Protein AF-A0A957AET6-F1 (afdb_monomer_lite)

Sequence (85 aa):
MPIRKATGVELRRSGFGIFARTEVVVGGRAIARLSRRDLRRIEDGIAIEGAAAVTDDLDRTLWRTEDGYYWDDDGLDAEAVALLA

Radius of gyration: 12.64 Å; chains: 1; bounding box: 31×28×30 Å

Secondary structure (DSSP, 8-state):
--EEE--SEEEEEESSGGG-EEEEEETTEEEEEE-HHHHHHHHHHHHHHSEEEEEEETTEEEEEETTEEEEESS---HHHHHHH-

Structure (mmCIF, N/CA/C/O backbone):
data_AF-A0A957AET6-F1
#
_entry.id   AF-A0A957AET6-F1
#
loop_
_atom_site.group_PDB
_atom_site.id
_atom_site.type_symbol
_atom_site.label_atom_id
_atom_site.label_alt_id
_atom_site.label_comp_id
_atom_site.label_asym_id
_atom_site.label_entity_id
_atom_site.label_seq_id
_atom_site.pdbx_PDB_ins_code
_atom_site.Cartn_x
_atom_site.Cartn_y
_atom_site.Cartn_z
_atom_site.occupancy
_atom_site.B_iso_or_equiv
_atom_site.auth_seq_id
_atom_site.auth_comp_id
_atom_site.auth_asym_id
_atom_site.auth_atom_id
_atom_site.pdbx_PDB_model_num
ATOM 1 N N . MET A 1 1 ? -11.812 3.412 14.274 1.00 60.47 1 MET A N 1
ATOM 2 C CA . MET A 1 1 ? -10.787 4.296 13.690 1.00 60.47 1 MET A CA 1
ATOM 3 C C . MET A 1 1 ? -10.594 3.765 12.283 1.00 60.47 1 MET A C 1
ATOM 5 O O . MET A 1 1 ? -10.311 2.575 12.199 1.00 60.47 1 MET A O 1
ATOM 9 N N . PRO A 1 2 ? -10.907 4.553 11.245 1.00 81.19 2 PRO A N 1
ATOM 10 C CA . PRO A 1 2 ? -11.131 4.039 9.888 1.00 81.19 2 PRO A CA 1
ATOM 11 C C . PRO A 1 2 ? -9.854 3.469 9.254 1.00 81.19 2 PRO A C 1
ATOM 13 O O . PRO A 1 2 ? -9.911 2.528 8.473 1.00 81.19 2 PRO A O 1
ATOM 16 N N . ILE A 1 3 ? -8.687 3.952 9.701 1.00 91.12 3 ILE A N 1
ATOM 17 C CA . ILE A 1 3 ? -7.389 3.391 9.329 1.00 91.12 3 ILE A CA 1
ATOM 18 C C . ILE A 1 3 ? -6.588 2.927 10.545 1.00 91.12 3 ILE A C 1
ATOM 20 O O . ILE A 1 3 ? -6.718 3.460 11.653 1.00 91.12 3 ILE A O 1
ATOM 24 N N . ARG A 1 4 ? -5.723 1.933 10.329 1.00 94.62 4 ARG A N 1
ATOM 25 C CA . ARG A 1 4 ? -4.816 1.364 11.339 1.00 94.62 4 ARG A CA 1
ATOM 26 C C . ARG A 1 4 ? -3.424 1.150 10.760 1.00 94.62 4 ARG A C 1
ATOM 28 O O . ARG A 1 4 ? -3.286 0.670 9.638 1.00 94.62 4 ARG A O 1
ATOM 35 N N . LYS A 1 5 ? -2.375 1.420 11.540 1.00 94.81 5 LYS A N 1
ATOM 36 C CA . LYS A 1 5 ? -0.996 1.161 11.101 1.00 94.81 5 LYS A CA 1
ATOM 37 C C . LYS A 1 5 ? -0.792 -0.333 10.833 1.00 94.81 5 LYS A C 1
ATOM 39 O O . LYS A 1 5 ? -1.066 -1.173 11.693 1.00 94.81 5 LYS A O 1
ATOM 44 N N . ALA A 1 6 ? -0.323 -0.667 9.637 1.00 93.75 6 ALA A N 1
ATOM 45 C CA . ALA A 1 6 ? -0.013 -2.030 9.241 1.00 93.75 6 ALA A CA 1
ATOM 46 C C . ALA A 1 6 ? 1.316 -2.459 9.875 1.00 93.75 6 ALA A C 1
ATOM 48 O O . ALA A 1 6 ? 2.343 -1.796 9.733 1.00 93.75 6 ALA A O 1
ATOM 49 N N . THR A 1 7 ? 1.302 -3.587 10.579 1.00 92.75 7 THR A N 1
ATOM 50 C CA . THR A 1 7 ? 2.489 -4.155 11.224 1.00 92.75 7 THR A CA 1
ATOM 51 C C . THR A 1 7 ? 3.001 -5.365 10.449 1.00 92.75 7 THR A C 1
ATOM 53 O O . THR A 1 7 ? 2.247 -6.053 9.761 1.00 92.75 7 THR A O 1
ATOM 56 N N . GLY A 1 8 ? 4.311 -5.621 10.538 1.00 92.38 8 GLY A N 1
ATOM 57 C CA . GLY A 1 8 ? 4.936 -6.774 9.883 1.00 92.38 8 GLY A CA 1
ATOM 58 C C . GLY A 1 8 ? 4.913 -6.718 8.352 1.00 92.38 8 GLY A C 1
ATOM 59 O O . GLY A 1 8 ? 4.853 -7.771 7.718 1.00 92.38 8 GLY A O 1
ATOM 60 N N . VAL A 1 9 ? 4.917 -5.511 7.774 1.00 94.44 9 VAL A N 1
ATOM 61 C CA . VAL A 1 9 ? 5.053 -5.302 6.328 1.00 94.44 9 VAL A CA 1
ATOM 62 C C . VAL A 1 9 ? 6.528 -5.391 5.944 1.00 94.44 9 VAL A C 1
ATOM 64 O O . VAL A 1 9 ? 7.356 -4.618 6.421 1.00 94.44 9 VAL A O 1
ATOM 67 N N . GLU A 1 10 ? 6.851 -6.320 5.057 1.00 95.25 10 GLU A N 1
ATOM 68 C CA . GLU A 1 10 ? 8.182 -6.531 4.502 1.00 95.25 10 GLU A CA 1
ATOM 69 C C . GLU A 1 10 ? 8.146 -6.382 2.981 1.00 95.25 10 GLU A C 1
ATOM 71 O O . GLU A 1 10 ? 7.248 -6.892 2.309 1.00 95.25 10 GLU A O 1
ATOM 76 N N . LEU A 1 11 ? 9.169 -5.737 2.421 1.00 93.25 11 LEU A N 1
ATOM 77 C CA . LEU A 1 11 ? 9.391 -5.714 0.979 1.00 93.25 11 LEU A CA 1
ATOM 78 C C . LEU A 1 11 ? 10.444 -6.755 0.620 1.00 93.25 11 LEU A C 1
ATOM 80 O O . LEU A 1 11 ? 11.597 -6.662 1.044 1.00 93.25 11 LEU A O 1
ATOM 84 N N . ARG A 1 12 ? 10.063 -7.740 -0.191 1.00 93.81 12 ARG A N 1
ATOM 85 C CA . ARG A 1 12 ? 10.983 -8.767 -0.686 1.00 93.81 12 ARG A CA 1
ATOM 86 C C . ARG A 1 12 ? 11.180 -8.606 -2.173 1.00 93.81 12 ARG A C 1
ATOM 88 O O . ARG A 1 12 ? 10.228 -8.453 -2.924 1.00 93.81 12 ARG A O 1
ATOM 95 N N . ARG A 1 13 ? 12.423 -8.670 -2.632 1.00 90.94 13 ARG A N 1
ATOM 96 C CA . ARG A 1 13 ? 12.699 -8.687 -4.067 1.00 90.94 13 ARG A CA 1
ATOM 97 C C . ARG A 1 13 ? 12.651 -10.127 -4.562 1.00 90.94 13 ARG A C 1
ATOM 99 O O . ARG A 1 13 ? 13.364 -10.973 -4.030 1.00 90.94 13 ARG A O 1
ATOM 106 N N . SER A 1 14 ? 11.842 -10.397 -5.579 1.00 86.50 14 SER A N 1
ATOM 107 C CA . SER A 1 14 ? 11.758 -11.707 -6.227 1.00 86.50 14 SER A CA 1
ATOM 108 C C . SER A 1 14 ? 12.102 -11.609 -7.717 1.00 86.50 14 SER A C 1
ATOM 110 O O . SER A 1 14 ? 11.940 -10.563 -8.348 1.00 86.50 14 SER A O 1
ATOM 112 N N . GLY A 1 15 ? 12.622 -12.699 -8.288 1.00 83.75 15 GLY A N 1
ATOM 113 C CA . GLY A 1 15 ? 13.041 -12.768 -9.693 1.00 83.75 15 GLY A CA 1
ATOM 114 C C . GLY A 1 15 ? 14.411 -12.142 -9.993 1.00 83.75 15 GLY A C 1
ATOM 115 O O . GLY A 1 15 ? 15.082 -11.595 -9.120 1.00 83.75 15 GLY A O 1
ATOM 116 N N . PHE A 1 16 ? 14.829 -12.227 -11.260 1.00 79.00 16 PHE A N 1
ATOM 117 C CA . PHE A 1 16 ? 16.147 -11.784 -11.730 1.00 79.00 16 PHE A CA 1
ATOM 118 C C . PHE A 1 16 ? 16.047 -10.898 -12.980 1.00 79.00 16 PHE A C 1
ATOM 120 O O . PHE A 1 16 ? 15.135 -11.034 -13.800 1.00 79.00 16 PHE A O 1
ATOM 127 N N . GLY A 1 17 ? 17.004 -9.977 -13.131 1.00 81.31 17 GLY A N 1
ATOM 128 C CA . GLY A 1 17 ? 17.116 -9.103 -14.301 1.00 81.31 17 GLY A CA 1
ATOM 129 C C . GLY A 1 17 ? 15.884 -8.220 -14.529 1.00 81.31 17 GLY A C 1
ATOM 130 O O . GLY A 1 17 ? 15.405 -7.542 -13.614 1.00 81.31 17 GLY A O 1
ATOM 131 N N . ILE A 1 18 ? 15.376 -8.219 -15.764 1.00 78.44 18 ILE A N 1
ATOM 132 C CA . ILE A 1 18 ? 14.199 -7.433 -16.176 1.00 78.44 18 ILE A CA 1
ATOM 133 C C . ILE A 1 18 ? 12.885 -7.932 -15.560 1.00 78.44 18 ILE A C 1
ATOM 135 O O . ILE A 1 18 ? 11.918 -7.179 -15.502 1.00 78.44 18 ILE A O 1
ATOM 139 N N . PHE A 1 19 ? 12.856 -9.169 -15.058 1.00 81.12 19 PHE A N 1
ATOM 140 C CA . PHE A 1 19 ? 11.682 -9.767 -14.421 1.00 81.12 19 PHE A CA 1
ATOM 141 C C . PHE A 1 19 ? 11.669 -9.584 -12.901 1.00 81.12 19 PHE A C 1
ATOM 143 O O . PHE A 1 19 ? 10.780 -10.114 -12.239 1.00 81.12 19 PHE A O 1
ATOM 150 N N . ALA A 1 20 ? 12.641 -8.856 -12.341 1.00 86.69 20 ALA A N 1
ATOM 151 C CA . ALA A 1 20 ? 12.673 -8.574 -10.914 1.00 86.69 20 ALA A CA 1
ATOM 152 C C . ALA A 1 20 ? 11.439 -7.758 -10.490 1.00 86.69 20 ALA A C 1
ATOM 154 O O . ALA A 1 20 ? 11.140 -6.716 -11.082 1.00 86.69 20 ALA A O 1
ATOM 155 N N . ARG A 1 21 ? 10.756 -8.225 -9.445 1.00 92.25 21 ARG A N 1
ATOM 156 C CA . ARG A 1 21 ? 9.558 -7.620 -8.852 1.00 92.25 21 ARG A CA 1
ATOM 157 C C . ARG A 1 21 ? 9.763 -7.420 -7.356 1.00 92.25 21 ARG A C 1
ATOM 159 O O . ARG A 1 21 ? 10.610 -8.074 -6.747 1.00 92.25 21 ARG A O 1
ATOM 166 N N . THR A 1 22 ? 8.982 -6.520 -6.780 1.00 94.88 22 THR A N 1
ATOM 167 C CA . THR A 1 22 ? 8.916 -6.331 -5.332 1.00 94.88 22 THR A CA 1
ATOM 168 C C . THR A 1 22 ? 7.639 -6.971 -4.824 1.00 94.88 22 THR A C 1
ATOM 170 O O . THR A 1 22 ? 6.548 -6.610 -5.242 1.00 94.88 22 THR A O 1
ATOM 173 N N . GLU A 1 23 ? 7.763 -7.940 -3.938 1.00 95.62 23 GLU A N 1
ATOM 174 C CA . GLU A 1 23 ? 6.651 -8.546 -3.227 1.00 95.62 23 GLU A CA 1
ATOM 175 C C . GLU A 1 23 ? 6.423 -7.796 -1.919 1.00 95.62 23 GLU A C 1
ATOM 177 O O . GLU A 1 23 ? 7.366 -7.553 -1.162 1.00 95.62 23 GLU A O 1
ATOM 182 N N . VAL A 1 24 ? 5.168 -7.446 -1.660 1.00 95.31 24 VAL A N 1
ATOM 183 C CA . VAL A 1 24 ? 4.730 -6.928 -0.366 1.00 95.31 24 VAL A CA 1
ATOM 184 C C . VAL A 1 24 ? 4.267 -8.121 0.447 1.00 95.31 24 VAL A C 1
ATOM 186 O O . VAL A 1 24 ? 3.336 -8.830 0.051 1.00 95.31 24 VAL A O 1
ATOM 189 N N . VAL A 1 25 ? 4.950 -8.368 1.554 1.00 95.19 25 VAL A N 1
ATOM 190 C CA . VAL A 1 25 ? 4.706 -9.496 2.446 1.00 95.19 25 VAL A CA 1
ATOM 191 C C . VAL A 1 25 ? 4.184 -8.960 3.768 1.00 95.19 25 VAL A C 1
ATOM 193 O O . VAL A 1 25 ? 4.798 -8.078 4.353 1.00 95.19 25 VAL A O 1
ATOM 196 N N . VAL A 1 26 ? 3.067 -9.499 4.249 1.00 92.69 26 VAL A N 1
ATOM 197 C CA . VAL A 1 26 ? 2.482 -9.140 5.545 1.00 92.69 26 VAL A CA 1
ATOM 198 C C . VAL A 1 26 ? 2.257 -10.413 6.343 1.00 92.69 26 VAL A C 1
ATOM 200 O O . VAL A 1 26 ? 1.643 -11.361 5.850 1.00 92.69 26 VAL A O 1
ATOM 203 N N . GLY A 1 27 ? 2.814 -10.477 7.555 1.00 89.81 27 GLY A N 1
ATOM 204 C CA . GLY A 1 27 ? 2.707 -11.670 8.406 1.00 89.81 27 GLY A CA 1
ATOM 205 C C . GLY A 1 27 ? 3.260 -12.943 7.746 1.00 89.81 27 GLY A C 1
ATOM 206 O O . GLY A 1 27 ? 2.722 -14.028 7.939 1.00 89.81 27 GLY A O 1
ATOM 207 N N . GLY A 1 28 ? 4.291 -12.809 6.904 1.00 89.50 28 GLY A N 1
ATOM 208 C CA . GLY A 1 28 ? 4.908 -13.924 6.175 1.00 89.50 28 GLY A CA 1
ATOM 209 C C . GLY A 1 28 ? 4.194 -14.349 4.884 1.00 89.50 28 GLY A C 1
ATOM 210 O O . GLY A 1 28 ? 4.728 -15.188 4.157 1.00 89.50 28 GLY A O 1
ATOM 211 N N . ARG A 1 29 ? 3.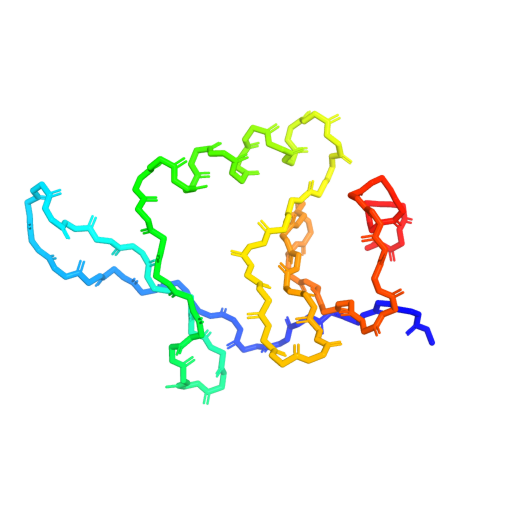042 -13.757 4.545 1.00 90.50 29 ARG A N 1
ATOM 212 C CA . ARG A 1 29 ? 2.312 -14.016 3.294 1.00 90.50 29 ARG A CA 1
ATOM 213 C C . ARG A 1 29 ? 2.527 -12.886 2.291 1.00 90.50 29 ARG A C 1
ATOM 215 O O . ARG A 1 29 ? 2.318 -11.725 2.618 1.00 90.50 29 ARG A O 1
ATOM 222 N N . ALA A 1 30 ? 2.885 -13.223 1.052 1.00 92.88 30 ALA A N 1
ATOM 223 C CA . ALA A 1 30 ? 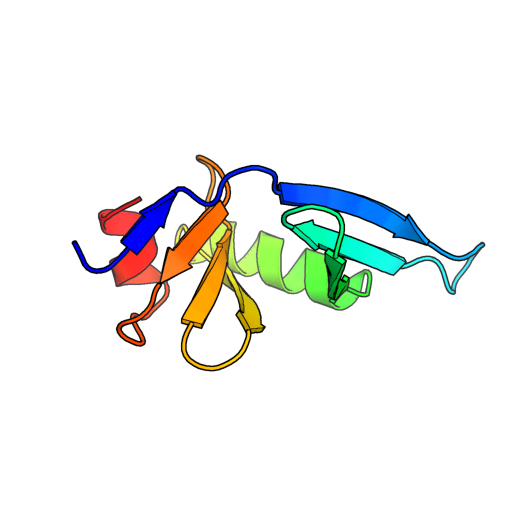2.887 -12.257 -0.045 1.00 92.88 30 ALA A CA 1
ATOM 224 C C . ALA A 1 30 ? 1.444 -11.876 -0.409 1.00 92.88 30 ALA A C 1
ATOM 226 O O . ALA A 1 30 ? 0.654 -12.744 -0.788 1.00 92.88 30 ALA A O 1
ATOM 227 N N . ILE A 1 31 ? 1.119 -10.591 -0.283 1.00 93.69 31 ILE A N 1
ATOM 228 C CA . ILE A 1 31 ? -0.206 -10.035 -0.590 1.00 93.69 31 ILE A CA 1
ATOM 229 C C . ILE A 1 31 ? -0.209 -9.227 -1.890 1.00 93.69 31 ILE A C 1
ATOM 231 O O . ILE A 1 31 ? -1.227 -9.182 -2.566 1.00 93.69 31 ILE A O 1
ATOM 235 N N . ALA A 1 32 ? 0.937 -8.670 -2.299 1.00 94.00 32 ALA A N 1
ATOM 236 C CA . ALA A 1 32 ? 1.067 -7.955 -3.566 1.00 94.00 32 ALA A CA 1
ATOM 237 C C . ALA A 1 32 ? 2.382 -8.283 -4.270 1.00 94.00 32 ALA A C 1
ATOM 239 O O . ALA A 1 32 ? 3.394 -8.583 -3.632 1.00 94.00 32 ALA A O 1
ATOM 240 N N . ARG A 1 33 ? 2.379 -8.178 -5.601 1.00 94.38 33 ARG A N 1
ATOM 241 C CA . ARG A 1 33 ? 3.583 -8.229 -6.438 1.00 94.38 33 ARG A CA 1
ATOM 242 C C . ARG A 1 33 ? 3.628 -6.993 -7.317 1.00 94.38 33 ARG A C 1
ATOM 244 O O . ARG A 1 33 ? 2.890 -6.893 -8.290 1.00 94.38 33 ARG A O 1
ATOM 251 N N . LEU A 1 34 ? 4.525 -6.086 -6.982 1.00 94.19 34 LEU A N 1
ATOM 252 C CA . LEU A 1 34 ? 4.691 -4.799 -7.625 1.00 94.19 34 LEU A CA 1
ATOM 253 C C . LEU A 1 34 ? 5.778 -4.893 -8.691 1.00 94.19 34 LEU A C 1
ATOM 255 O O . LEU A 1 34 ? 6.917 -5.306 -8.437 1.00 94.19 34 LEU A O 1
ATOM 259 N N . SER A 1 35 ? 5.431 -4.496 -9.910 1.00 92.69 35 SER A N 1
ATOM 260 C CA . SER A 1 35 ? 6.432 -4.193 -10.923 1.00 92.69 35 SER A CA 1
ATOM 261 C C . SER A 1 35 ? 7.127 -2.867 -10.596 1.00 92.69 35 SER A C 1
ATOM 263 O O . SER A 1 35 ? 6.678 -2.085 -9.759 1.00 92.69 35 SER A O 1
ATOM 265 N N . ARG A 1 36 ? 8.206 -2.553 -11.322 1.00 90.25 36 ARG A N 1
ATOM 266 C CA . ARG A 1 36 ? 8.843 -1.227 -11.234 1.00 90.25 36 ARG A CA 1
ATOM 267 C C . ARG A 1 36 ? 7.879 -0.085 -11.560 1.00 90.25 36 ARG A C 1
ATOM 269 O O . ARG A 1 36 ? 8.007 0.993 -10.998 1.00 90.25 36 ARG A O 1
ATOM 276 N N . ARG A 1 37 ? 6.930 -0.317 -12.473 1.00 92.62 37 ARG A N 1
ATOM 277 C CA . ARG A 1 37 ? 5.927 0.686 -12.844 1.00 92.62 37 ARG A CA 1
ATOM 278 C C . ARG A 1 37 ? 4.935 0.920 -11.708 1.00 92.62 37 ARG A C 1
ATOM 280 O O . ARG A 1 37 ? 4.545 2.059 -11.494 1.00 92.62 37 ARG A O 1
ATOM 287 N N . ASP A 1 38 ? 4.558 -0.134 -10.990 1.00 94.31 38 ASP A N 1
ATOM 288 C CA . ASP A 1 38 ? 3.641 -0.018 -9.853 1.00 94.31 38 ASP A CA 1
ATOM 289 C C . ASP A 1 38 ? 4.304 0.717 -8.691 1.00 94.31 38 ASP A C 1
ATOM 291 O O . ASP A 1 38 ? 3.705 1.631 -8.140 1.00 94.31 38 ASP A O 1
ATOM 295 N N . LEU A 1 39 ? 5.569 0.399 -8.392 1.00 93.00 39 LEU A N 1
ATOM 296 C CA . LEU A 1 39 ? 6.347 1.131 -7.387 1.00 93.00 39 LEU A CA 1
ATOM 297 C C . LEU A 1 39 ? 6.432 2.619 -7.712 1.00 93.00 39 LEU A C 1
ATOM 299 O O . LEU A 1 39 ? 6.163 3.439 -6.846 1.00 93.00 39 LEU A O 1
ATOM 303 N N . ARG A 1 40 ? 6.733 2.955 -8.971 1.00 94.94 40 ARG A N 1
ATOM 304 C CA . ARG A 1 40 ? 6.792 4.351 -9.405 1.00 94.94 40 ARG A CA 1
ATOM 305 C C . ARG A 1 40 ? 5.442 5.053 -9.270 1.00 94.94 40 ARG A C 1
ATOM 307 O O . ARG A 1 40 ? 5.399 6.164 -8.776 1.00 94.94 40 ARG A O 1
ATOM 314 N N . ARG A 1 41 ? 4.340 4.394 -9.651 1.00 95.75 41 ARG A N 1
ATOM 315 C CA . ARG A 1 41 ? 2.986 4.944 -9.467 1.00 95.75 41 ARG A CA 1
ATOM 316 C C . ARG A 1 41 ? 2.695 5.234 -7.991 1.00 95.75 41 ARG A C 1
ATOM 318 O O . ARG A 1 41 ? 2.114 6.265 -7.690 1.00 95.75 41 ARG A O 1
ATOM 325 N N . ILE A 1 42 ? 3.090 4.329 -7.096 1.00 96.19 42 ILE A N 1
ATOM 326 C CA . ILE A 1 42 ? 2.913 4.492 -5.647 1.00 96.19 42 ILE A CA 1
ATOM 327 C C . ILE A 1 42 ? 3.752 5.667 -5.132 1.00 96.19 42 ILE A C 1
ATOM 329 O O . ILE A 1 42 ? 3.251 6.480 -4.369 1.00 96.19 42 ILE A O 1
ATOM 333 N N . GLU A 1 43 ? 5.012 5.772 -5.554 1.00 96.12 43 GLU A N 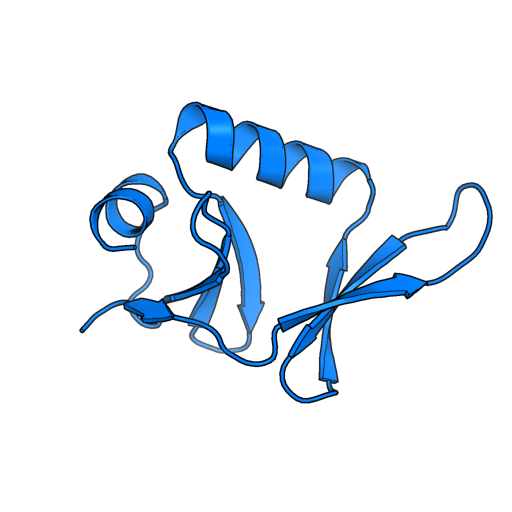1
ATOM 334 C CA . GLU A 1 43 ? 5.895 6.885 -5.180 1.00 96.12 43 GLU A CA 1
ATOM 335 C C . GLU A 1 43 ? 5.357 8.232 -5.676 1.00 96.12 43 GLU A C 1
ATOM 337 O O . GLU A 1 43 ? 5.310 9.186 -4.903 1.00 96.12 43 GLU A O 1
ATOM 342 N N . ASP A 1 44 ? 4.893 8.291 -6.926 1.00 96.75 44 ASP A N 1
ATOM 343 C CA . ASP A 1 44 ? 4.279 9.489 -7.501 1.00 96.75 44 ASP A CA 1
ATOM 344 C C . ASP A 1 44 ? 2.984 9.860 -6.746 1.00 96.75 44 ASP A C 1
ATOM 346 O O . ASP A 1 44 ? 2.768 11.029 -6.444 1.00 96.75 44 ASP A O 1
ATOM 350 N N . GLY A 1 45 ? 2.148 8.875 -6.390 1.00 95.56 45 GLY A N 1
ATOM 351 C CA . GLY A 1 45 ? 0.920 9.097 -5.618 1.00 95.56 45 GLY A CA 1
ATOM 352 C C . GLY A 1 45 ? 1.194 9.661 -4.224 1.00 95.56 45 GLY A C 1
ATOM 353 O O . GLY A 1 45 ? 0.606 10.668 -3.850 1.00 95.56 45 GLY A O 1
ATOM 354 N N . ILE A 1 46 ? 2.172 9.106 -3.499 1.00 96.56 46 ILE A N 1
ATOM 355 C CA . ILE A 1 46 ? 2.587 9.640 -2.190 1.00 96.56 46 ILE A CA 1
ATOM 356 C C . ILE A 1 46 ? 3.095 11.078 -2.326 1.00 96.56 46 ILE A C 1
ATOM 358 O O . ILE A 1 46 ? 2.765 11.919 -1.501 1.00 96.56 46 ILE A O 1
ATOM 362 N N . ALA A 1 47 ? 3.863 11.384 -3.374 1.00 95.75 47 ALA A N 1
ATOM 363 C CA . ALA A 1 47 ? 4.391 12.730 -3.579 1.00 95.75 47 ALA A CA 1
ATOM 364 C C . ALA A 1 47 ? 3.307 13.776 -3.913 1.00 95.75 47 ALA A C 1
ATOM 366 O O . ALA A 1 47 ? 3.520 14.962 -3.666 1.00 95.75 47 ALA A O 1
ATOM 367 N N . ILE A 1 48 ? 2.180 13.361 -4.503 1.00 95.25 48 ILE A N 1
ATOM 368 C CA . ILE A 1 48 ? 1.085 14.258 -4.908 1.00 95.25 48 ILE A CA 1
ATOM 369 C C . ILE A 1 48 ? 0.017 14.360 -3.812 1.00 95.25 48 ILE A C 1
ATOM 371 O O . ILE A 1 48 ? -0.411 15.463 -3.485 1.00 95.25 48 ILE A O 1
ATOM 375 N N . GLU A 1 49 ? -0.408 13.224 -3.260 1.00 95.44 49 GLU A N 1
ATOM 376 C CA . GLU A 1 49 ? -1.586 13.097 -2.387 1.00 95.44 49 GLU A CA 1
ATOM 377 C C . GLU A 1 49 ? -1.212 12.750 -0.934 1.00 95.44 49 GLU A C 1
ATOM 379 O O . GLU A 1 49 ? -2.073 12.731 -0.061 1.00 95.44 49 GLU A O 1
ATOM 384 N N . GLY A 1 50 ? 0.062 12.461 -0.645 1.00 95.56 50 GLY A N 1
ATOM 385 C CA . GLY A 1 50 ? 0.549 12.051 0.682 1.00 95.56 50 GLY A CA 1
ATOM 386 C C . GLY A 1 50 ? 0.352 10.562 0.998 1.00 95.56 50 GLY A C 1
ATOM 387 O O . GLY A 1 50 ? 1.001 10.019 1.896 1.00 95.56 50 GLY A O 1
ATOM 388 N N . ALA A 1 51 ? -0.485 9.868 0.227 1.00 96.88 51 ALA A N 1
ATOM 389 C CA . ALA A 1 51 ? -0.716 8.434 0.334 1.00 96.88 51 ALA A CA 1
ATOM 390 C C . ALA A 1 51 ? -0.914 7.802 -1.048 1.00 96.88 51 ALA A C 1
ATOM 392 O O . ALA A 1 51 ? -1.308 8.460 -2.003 1.00 96.88 51 ALA A O 1
ATOM 393 N N . ALA A 1 52 ? -0.667 6.499 -1.159 1.00 97.69 52 ALA A N 1
ATOM 394 C CA . ALA A 1 52 ? -1.017 5.736 -2.351 1.00 97.69 52 ALA A CA 1
ATOM 395 C C . ALA A 1 52 ? -1.434 4.305 -2.009 1.00 97.69 52 ALA A C 1
ATOM 397 O O . ALA A 1 52 ? -0.801 3.633 -1.184 1.00 97.69 52 ALA A O 1
ATOM 398 N N . ALA A 1 53 ? -2.474 3.825 -2.689 1.00 96.62 53 ALA A N 1
ATOM 399 C CA . ALA A 1 53 ? -2.937 2.452 -2.566 1.00 96.62 53 ALA A CA 1
ATOM 400 C C . ALA A 1 53 ? -1.895 1.490 -3.155 1.00 96.62 53 ALA A C 1
ATOM 402 O O . ALA A 1 53 ? -1.426 1.638 -4.287 1.00 96.62 53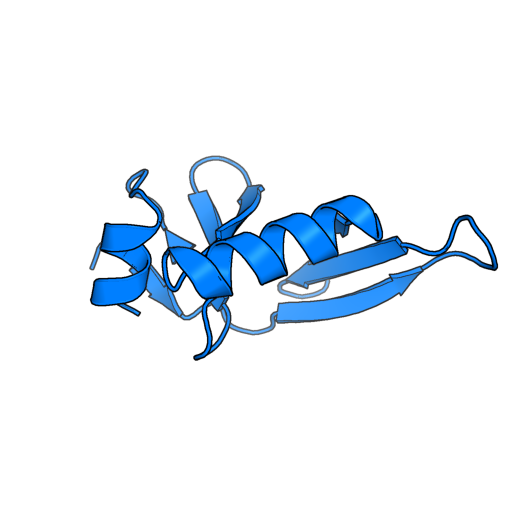 ALA A O 1
ATOM 403 N N . VAL A 1 54 ? -1.522 0.490 -2.363 1.00 95.75 54 VAL A N 1
ATOM 404 C CA . VAL A 1 54 ? -0.527 -0.528 -2.708 1.00 95.75 54 VAL A CA 1
ATOM 405 C C . VAL A 1 54 ? -1.206 -1.771 -3.266 1.00 95.75 54 VAL A C 1
ATOM 407 O O . VAL A 1 54 ? -0.761 -2.319 -4.275 1.00 95.75 54 VAL A O 1
ATOM 410 N N . THR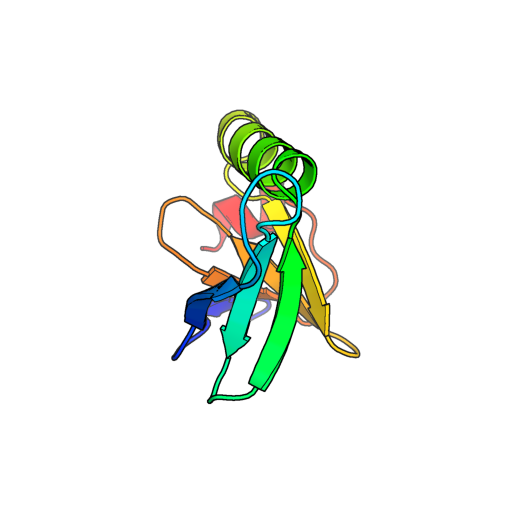 A 1 55 ? -2.248 -2.245 -2.585 1.00 95.31 55 THR A N 1
ATOM 411 C CA . THR A 1 55 ? -3.048 -3.408 -2.979 1.00 95.31 55 THR A CA 1
ATOM 412 C C . THR A 1 55 ? -4.342 -3.445 -2.185 1.00 95.31 55 THR A C 1
ATOM 414 O O . THR A 1 55 ? -4.375 -2.980 -1.047 1.00 95.31 55 THR A O 1
ATOM 417 N N . ASP A 1 56 ? -5.343 -4.116 -2.736 1.00 93.31 56 ASP A N 1
ATOM 418 C CA . ASP A 1 56 ? -6.518 -4.563 -1.996 1.00 93.31 56 ASP A CA 1
ATOM 419 C C . ASP A 1 56 ? -6.305 -6.009 -1.518 1.00 93.31 56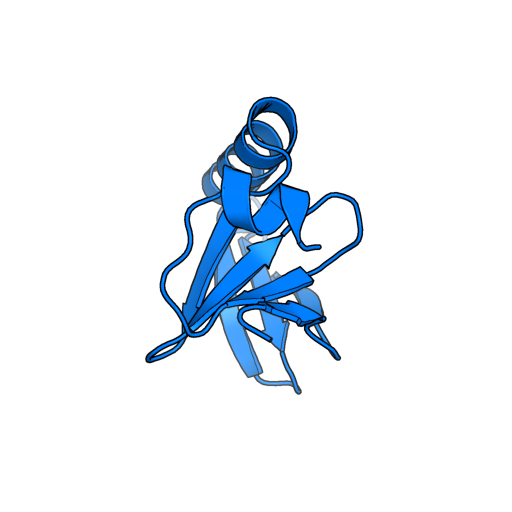 ASP A C 1
ATOM 421 O O . ASP A 1 56 ? -5.753 -6.841 -2.247 1.00 93.31 56 ASP A O 1
ATOM 425 N N . ASP A 1 57 ? -6.695 -6.307 -0.279 1.00 88.56 57 ASP A N 1
ATOM 426 C CA . ASP A 1 57 ? -6.682 -7.642 0.332 1.00 88.56 57 ASP A CA 1
ATOM 427 C C . ASP A 1 57 ? -8.054 -7.914 0.956 1.00 88.56 57 ASP A C 1
ATOM 429 O O . ASP A 1 57 ? -8.315 -7.512 2.086 1.00 88.56 57 ASP A O 1
ATOM 433 N N . LEU A 1 58 ? -8.919 -8.629 0.230 1.00 85.94 58 LEU A N 1
ATOM 434 C CA . LEU A 1 58 ? -10.321 -8.861 0.607 1.00 85.94 58 LEU A CA 1
ATOM 435 C C . LEU A 1 58 ? -11.101 -7.538 0.689 1.00 85.94 58 LEU A C 1
ATOM 437 O O . LEU A 1 58 ? -11.307 -6.911 -0.344 1.00 85.94 58 LEU A O 1
ATOM 441 N N . ASP A 1 59 ? -11.497 -7.124 1.892 1.00 87.31 59 ASP A N 1
ATOM 442 C CA . ASP A 1 59 ? -12.351 -5.957 2.148 1.00 87.31 59 ASP A CA 1
ATOM 443 C C . ASP A 1 59 ? -11.558 -4.762 2.701 1.00 87.31 59 ASP A C 1
ATOM 445 O O . ASP A 1 59 ? -12.115 -3.881 3.346 1.00 87.31 59 ASP A O 1
ATOM 449 N N . ARG A 1 60 ? -10.236 -4.762 2.512 1.00 92.81 60 ARG A N 1
ATOM 450 C CA . ARG A 1 60 ? -9.349 -3.713 3.017 1.00 92.81 60 ARG A CA 1
ATOM 451 C C . ARG A 1 60 ? -8.265 -3.356 2.019 1.00 92.81 60 ARG A C 1
ATOM 453 O O . ARG A 1 60 ? -7.732 -4.226 1.324 1.00 92.81 60 ARG A O 1
ATOM 460 N N . THR A 1 61 ? -7.871 -2.095 2.020 1.00 95.94 61 THR A N 1
ATOM 461 C CA . THR A 1 61 ? -6.824 -1.558 1.155 1.00 95.94 61 THR A CA 1
ATOM 462 C C . THR A 1 61 ? -5.575 -1.278 1.980 1.00 95.94 61 THR A C 1
ATOM 464 O O . THR A 1 61 ? -5.623 -0.667 3.050 1.00 95.94 61 THR A O 1
ATOM 467 N N . LEU A 1 62 ? -4.426 -1.751 1.495 1.00 96.81 62 LEU A N 1
ATOM 468 C CA . LEU A 1 62 ? -3.127 -1.381 2.041 1.00 96.81 62 LEU A CA 1
ATOM 469 C C . LEU A 1 62 ? -2.677 -0.080 1.395 1.00 96.81 62 LEU A C 1
ATOM 471 O O . LEU A 1 62 ? -2.409 -0.037 0.196 1.00 96.81 62 LEU A O 1
ATOM 475 N N . TRP A 1 63 ? -2.494 0.938 2.212 1.00 97.38 63 TRP A N 1
ATOM 476 C CA . TRP A 1 63 ? -1.945 2.223 1.827 1.00 97.38 63 TRP A CA 1
ATOM 477 C C . TRP A 1 63 ? -0.482 2.330 2.233 1.00 97.38 63 TRP A C 1
ATOM 479 O O . TRP A 1 63 ? -0.055 1.777 3.252 1.00 97.38 63 TRP A O 1
ATOM 489 N N . ARG A 1 64 ? 0.288 3.063 1.435 1.00 97.06 64 ARG A N 1
ATOM 490 C CA . ARG A 1 64 ? 1.626 3.532 1.787 1.00 97.06 64 ARG A CA 1
ATOM 491 C C . ARG A 1 64 ? 1.592 5.051 1.892 1.00 97.06 64 ARG A C 1
ATOM 493 O O . ARG A 1 64 ? 1.084 5.702 0.987 1.00 97.06 64 ARG A O 1
ATOM 500 N N . THR A 1 65 ? 2.164 5.578 2.964 1.00 96.25 65 THR A N 1
ATOM 501 C CA . THR A 1 65 ? 2.404 7.005 3.214 1.00 96.25 65 THR A CA 1
ATOM 502 C C . THR A 1 65 ? 3.896 7.225 3.490 1.00 96.25 65 THR A C 1
ATOM 504 O O . THR A 1 65 ? 4.689 6.273 3.449 1.00 96.25 65 THR A O 1
ATOM 507 N N . GLU A 1 66 ? 4.303 8.463 3.777 1.00 94.25 66 GLU A N 1
ATOM 508 C CA . GLU A 1 66 ? 5.667 8.758 4.242 1.00 94.25 66 GLU A CA 1
ATOM 509 C C . GLU A 1 66 ? 5.983 8.082 5.592 1.00 94.25 66 GLU A C 1
ATOM 511 O O . GLU A 1 66 ? 7.092 7.582 5.792 1.00 94.25 66 GLU A O 1
ATOM 516 N N . ASP A 1 67 ? 4.987 7.970 6.478 1.00 93.25 67 ASP A N 1
ATOM 517 C CA . ASP A 1 67 ? 5.124 7.420 7.837 1.00 93.25 67 ASP A CA 1
ATOM 518 C C . ASP A 1 67 ? 5.053 5.888 7.923 1.00 93.25 67 ASP A C 1
ATOM 520 O O . ASP A 1 67 ? 5.280 5.287 8.988 1.00 93.25 67 ASP A O 1
ATOM 524 N N . GLY A 1 68 ? 4.717 5.228 6.815 1.00 94.75 68 GLY A N 1
ATOM 525 C CA . GLY A 1 68 ? 4.719 3.776 6.701 1.00 94.75 68 GLY A CA 1
ATOM 526 C C . GLY A 1 68 ? 3.513 3.222 5.957 1.00 94.75 68 GLY A C 1
ATOM 527 O O . GLY A 1 68 ? 3.078 3.760 4.946 1.00 94.75 68 GLY A O 1
ATOM 528 N N . TYR A 1 69 ? 3.016 2.080 6.428 1.00 96.31 69 TYR A N 1
ATOM 529 C CA . TYR A 1 69 ? 1.911 1.363 5.802 1.00 96.31 69 TYR A CA 1
ATOM 530 C C . TYR A 1 69 ? 0.692 1.358 6.713 1.00 96.31 69 TYR A C 1
ATOM 532 O O . TYR A 1 69 ? 0.832 1.189 7.926 1.00 96.31 69 TYR A O 1
ATOM 540 N N . TYR A 1 70 ? -0.493 1.491 6.125 1.00 96.50 70 TYR A N 1
ATOM 541 C CA . TYR A 1 70 ? -1.761 1.588 6.843 1.00 96.50 70 TYR A CA 1
ATOM 542 C C . TYR A 1 70 ? -2.817 0.725 6.161 1.00 96.50 70 TYR A C 1
ATOM 544 O O . TYR A 1 70 ? -2.897 0.686 4.939 1.00 96.50 70 TYR A O 1
ATOM 552 N N . TRP A 1 71 ? -3.608 0.010 6.952 1.00 95.75 71 TRP A N 1
ATOM 553 C CA . TRP A 1 71 ? -4.807 -0.665 6.475 1.00 95.75 71 TRP A CA 1
ATOM 554 C C . TRP A 1 71 ? -5.991 0.270 6.616 1.00 95.75 71 TRP A C 1
ATOM 556 O O . TRP A 1 71 ? -6.198 0.828 7.695 1.00 95.75 71 TRP A O 1
ATOM 566 N N . ASP A 1 72 ? -6.757 0.372 5.547 1.00 95.62 72 ASP A N 1
ATOM 567 C CA . ASP A 1 72 ? -8.065 1.002 5.511 1.00 95.62 72 ASP A CA 1
ATOM 568 C C . ASP A 1 72 ? -9.119 -0.075 5.252 1.00 95.62 72 ASP A C 1
ATOM 570 O O . ASP A 1 72 ? -8.962 -0.872 4.328 1.00 95.62 72 ASP A O 1
ATOM 574 N N . ASP A 1 73 ? -10.155 -0.108 6.083 1.00 92.50 73 ASP A N 1
ATOM 575 C CA . ASP A 1 73 ? -11.270 -1.050 5.959 1.00 92.50 73 ASP A CA 1
ATOM 576 C C . ASP A 1 73 ? -12.567 -0.324 5.482 1.00 92.50 73 ASP A C 1
ATOM 578 O O . ASP A 1 73 ? -13.584 -0.980 5.258 1.00 92.50 73 ASP A O 1
ATOM 582 N N . ASP A 1 74 ? -12.544 1.011 5.311 1.00 89.88 74 ASP A N 1
ATOM 583 C CA . ASP A 1 74 ? -13.726 1.857 5.048 1.00 89.88 74 ASP A CA 1
ATOM 584 C C . ASP A 1 74 ? -13.779 2.441 3.615 1.00 89.88 74 ASP A C 1
ATOM 586 O O . ASP A 1 74 ? -14.738 3.133 3.262 1.00 89.88 74 ASP A O 1
ATOM 590 N N . GLY A 1 75 ? -12.787 2.150 2.766 1.00 89.62 75 GLY A N 1
ATOM 591 C CA . GLY A 1 75 ? -12.766 2.573 1.360 1.00 89.62 75 GLY A CA 1
ATOM 592 C C . GLY A 1 75 ? -12.485 4.066 1.185 1.00 89.62 75 GLY A C 1
ATOM 593 O O . GLY A 1 75 ? -13.111 4.731 0.356 1.00 89.62 75 GLY A O 1
ATOM 594 N N . LEU A 1 76 ? -11.574 4.592 1.997 1.00 91.50 76 LEU A N 1
ATOM 595 C CA . LEU A 1 76 ? -11.115 5.970 1.949 1.00 91.50 76 LEU A CA 1
ATOM 596 C C . LEU A 1 76 ? -10.326 6.263 0.671 1.00 91.50 76 LEU A C 1
ATOM 598 O O . LEU A 1 76 ? -9.731 5.382 0.052 1.00 91.50 76 LEU A O 1
ATOM 602 N N . ASP A 1 77 ? -10.294 7.539 0.297 1.00 93.25 77 ASP A N 1
ATOM 603 C CA . ASP A 1 77 ? -9.394 8.037 -0.738 1.00 93.25 77 ASP A CA 1
ATOM 604 C C . ASP A 1 77 ? -8.006 8.392 -0.173 1.00 93.25 77 ASP A C 1
ATOM 606 O O . ASP A 1 77 ? -7.761 8.378 1.037 1.00 93.25 77 ASP A O 1
ATOM 610 N N . ALA A 1 78 ? -7.073 8.694 -1.077 1.00 91.88 78 ALA A N 1
ATOM 611 C CA . ALA A 1 78 ? -5.684 8.969 -0.732 1.00 91.88 78 ALA A CA 1
ATOM 612 C C . ALA A 1 78 ? -5.523 10.186 0.191 1.00 91.88 78 ALA A C 1
ATOM 614 O O . ALA A 1 78 ? -4.743 10.128 1.141 1.00 91.88 78 ALA A O 1
ATOM 615 N N . GLU A 1 79 ? -6.280 11.260 -0.049 1.00 93.81 79 GLU A N 1
ATOM 616 C CA . GLU A 1 79 ? -6.211 12.482 0.756 1.00 93.81 79 GLU A CA 1
ATOM 617 C C . GLU A 1 79 ? -6.688 12.225 2.191 1.00 93.81 79 GLU A C 1
ATOM 619 O O . GLU A 1 79 ? -6.031 12.628 3.157 1.00 93.81 79 GLU A O 1
ATOM 624 N N . ALA A 1 80 ? -7.804 11.507 2.350 1.00 93.31 80 ALA A N 1
ATOM 625 C CA . ALA A 1 80 ? -8.326 11.133 3.658 1.00 93.31 80 ALA A CA 1
ATOM 626 C C . ALA A 1 80 ? -7.339 10.244 4.424 1.00 93.31 80 ALA A C 1
ATOM 628 O O . ALA A 1 80 ? -7.125 10.452 5.621 1.00 93.31 80 ALA A O 1
ATOM 629 N N . VAL A 1 81 ? -6.700 9.285 3.750 1.00 93.38 81 VAL A N 1
ATOM 630 C CA . VAL A 1 81 ? -5.674 8.440 4.373 1.00 93.38 81 VAL A CA 1
ATOM 631 C C . VAL A 1 81 ? -4.459 9.262 4.792 1.00 93.38 81 VAL A C 1
ATOM 633 O O . VAL A 1 81 ? -3.988 9.094 5.915 1.00 93.38 81 VAL A O 1
ATOM 636 N N . ALA A 1 82 ? -3.974 10.170 3.943 1.00 93.06 82 ALA A N 1
ATOM 637 C CA . ALA A 1 82 ? -2.831 11.026 4.258 1.00 93.06 82 ALA A CA 1
ATOM 638 C C . ALA A 1 82 ? -3.080 11.916 5.488 1.00 93.06 82 ALA A C 1
ATOM 640 O O . ALA A 1 82 ? -2.168 12.135 6.280 1.00 93.06 82 ALA A O 1
ATOM 641 N N . LEU A 1 83 ? -4.313 12.393 5.684 1.00 92.88 83 LEU A N 1
ATOM 642 C CA . LEU A 1 83 ? -4.690 13.211 6.842 1.00 92.88 83 LEU A CA 1
ATOM 643 C C . LEU A 1 83 ? -4.738 12.417 8.159 1.00 92.88 83 LEU A C 1
ATOM 645 O O . LEU A 1 83 ? -4.565 12.985 9.237 1.00 92.88 83 LEU A O 1
ATOM 649 N N . LEU A 1 84 ? -5.058 11.126 8.077 1.00 90.56 84 LEU A N 1
ATOM 650 C CA . LEU A 1 84 ? -5.335 10.277 9.236 1.00 90.56 84 LEU A CA 1
ATOM 651 C C . LEU A 1 84 ? -4.131 9.430 9.681 1.00 90.56 84 LEU A C 1
ATOM 653 O O . LEU A 1 84 ? -4.200 8.833 10.762 1.00 90.56 84 LEU A O 1
ATOM 657 N N . ALA A 1 85 ? -3.108 9.308 8.828 1.00 84.69 85 ALA A N 1
ATOM 658 C CA . ALA A 1 85 ? -1.946 8.434 9.008 1.00 84.69 85 ALA A CA 1
ATOM 659 C C . ALA A 1 85 ? -0.943 8.935 10.060 1.00 84.69 85 ALA A C 1
ATOM 661 O O . ALA A 1 85 ? -0.902 10.150 10.343 1.00 84.69 85 ALA A O 1
#

Foldseek 3Di:
DQKDAAPQWDWDWDDDDQPIWTFTAGPNRGPDTHDPVLVVVQVVLCVPQQKDFNDDDVQWTWIQGPVGIMIGNPPDDSNVVNVVD

pLDDT: mean 92.21, std 5.48, range [60.47, 97.69]